Protein AF-A0A511KBB4-F1 (afdb_monomer)

Solvent-accessible surface area (backbone atoms only — not comparable to full-atom values): 10072 Å² total; per-residue (Å²): 134,60,71,66,61,54,53,54,50,54,50,52,39,49,50,25,48,53,52,16,50,53,27,46,75,61,68,35,24,69,57,14,32,51,26,22,51,50,37,31,68,76,44,77,83,42,61,87,56,36,54,59,28,49,54,54,23,52,53,26,33,62,70,27,52,46,44,56,52,70,49,65,86,89,59,52,75,66,54,52,53,50,38,49,55,53,51,53,67,66,24,31,55,96,76,75,24,51,60,68,59,39,52,53,45,49,53,30,52,58,49,59,65,38,61,71,39,35,51,34,44,74,72,64,44,75,73,39,77,58,84,73,78,77,82,70,55,56,101,80,73,67,53,72,66,56,58,54,56,54,49,49,56,54,50,51,56,58,70,73,67,77,85,82,83,88,88,87,89,87,82,92,84,133

Mean predicted aligned error: 14.35 Å

Nearest PDB structures (foldseek):
  2cug-assembly1_A  TM=7.331E-01  e=6.357E-02  Mus musculus
  8j9j-assembly1_E6  TM=5.046E-01  e=1.680E+00  Euglena gracilis
  4jhr-assembly1_B  TM=4.637E-01  e=2.514E+00  Mus musculus

InterPro domains:
  IPR001623 DnaJ domain [PF00226] (64-122)
  IPR001623 DnaJ domain [PR00625] (66-84)
  IPR001623 DnaJ domain [PR00625] (97-117)
  IPR001623 DnaJ domain [PS50076] (64-125)
  IPR001623 DnaJ domain [SM00271] (63-117)
  IPR001623 DnaJ domain [cd06257] (64-114)
  IPR011990 Tetratricopeptide-like helical domain superfamily [G3DSA:1.25.40.10] (12-62)
  IPR011990 Tetratricopeptide-like helical domain superfamily [SSF48452] (14-65)
  IPR018253 DnaJ domain, conserved site [PS00636] (102-121)
  IPR019734 Tetratricopeptide repeat [PS50005] (13-46)
  IPR036869 Chaperone J-domain superfamily [G3DSA:1.10.287.110] (63-140)
  IPR036869 Chaperone J-domain superfamily [SSF46565] (62-151)

Sequence (174 aa):
MSLRILVDRIRRIRTFKDEGKAAFNVGKYNVAIEKYTDATKVDPGNKAVRTPSYLNRELALYKDHYGILGIERNPTVTEFRAAYKKLSLETHPDRGGDEERFKEIKASYEFLTDERRRERYDQGDSDAEGPDYEDLFGADGIPFFFFFFFLNDLLNSYTRGGGRGRGGARGHKS

pLDDT: mean 71.58, std 16.23, range [35.38, 90.44]

Radius of gyration: 24.84 Å; Cα contacts (8 Å, |Δi|>4): 138; chains: 1; bounding box: 53×42×96 Å

Structure (mmCIF, N/CA/C/O backbone):
data_AF-A0A511KBB4-F1
#
_entry.id   AF-A0A511KBB4-F1
#
loop_
_atom_site.group_PDB
_atom_site.id
_atom_site.type_symbol
_atom_site.label_atom_id
_atom_site.label_alt_id
_atom_site.label_comp_id
_atom_site.label_asym_id
_atom_site.label_entity_id
_atom_site.label_seq_id
_atom_site.pdbx_PDB_ins_code
_atom_site.Cartn_x
_atom_site.Cartn_y
_atom_site.Cartn_z
_atom_site.occupancy
_atom_site.B_iso_or_equiv
_atom_site.auth_seq_id
_atom_site.auth_comp_id
_atom_site.auth_asym_id
_atom_site.auth_atom_id
_atom_site.pdbx_PDB_model_num
ATOM 1 N N . MET A 1 1 ? 25.319 -19.871 -21.027 1.00 60.84 1 MET A N 1
ATOM 2 C CA . MET A 1 1 ? 24.278 -18.816 -21.070 1.00 60.84 1 MET A CA 1
ATOM 3 C C . MET A 1 1 ? 24.686 -17.799 -22.128 1.00 60.84 1 MET A C 1
ATOM 5 O O . MET A 1 1 ? 25.820 -17.346 -22.084 1.00 60.84 1 MET A O 1
ATOM 9 N N . SER A 1 2 ? 23.839 -17.517 -23.122 1.00 81.88 2 SER A N 1
ATOM 10 C CA . SER A 1 2 ? 24.192 -16.610 -24.231 1.00 81.88 2 SER A CA 1
ATOM 11 C C . SER A 1 2 ? 24.209 -15.147 -23.771 1.00 81.88 2 SER A C 1
ATOM 13 O O . SER A 1 2 ? 23.316 -14.735 -23.031 1.00 81.88 2 SER A O 1
ATOM 15 N N . LEU A 1 3 ? 25.184 -14.355 -24.235 1.00 81.88 3 LEU A N 1
ATOM 16 C CA . LEU A 1 3 ? 25.323 -12.923 -23.924 1.00 81.88 3 LEU A CA 1
ATOM 17 C C . LEU A 1 3 ? 24.032 -12.135 -24.218 1.00 81.88 3 LEU A C 1
ATOM 19 O O . LEU A 1 3 ? 23.670 -11.241 -23.459 1.00 81.88 3 LEU A O 1
ATOM 23 N N . ARG A 1 4 ? 23.289 -12.522 -25.265 1.00 87.69 4 ARG A N 1
ATOM 24 C CA . ARG A 1 4 ? 21.985 -11.926 -25.611 1.00 87.69 4 ARG A CA 1
ATOM 25 C C . ARG A 1 4 ? 20.953 -12.073 -24.488 1.00 87.69 4 ARG A C 1
ATOM 27 O O . ARG A 1 4 ? 20.315 -11.097 -24.116 1.00 87.69 4 ARG A O 1
ATOM 34 N N . ILE A 1 5 ? 20.866 -13.258 -23.881 1.00 85.12 5 ILE A N 1
ATOM 35 C CA . ILE A 1 5 ? 19.917 -13.548 -22.792 1.00 85.12 5 ILE A CA 1
ATOM 36 C C . ILE A 1 5 ? 20.232 -12.693 -21.557 1.00 85.12 5 ILE A C 1
ATOM 38 O O . ILE A 1 5 ? 19.322 -12.207 -20.887 1.00 85.12 5 ILE A O 1
ATOM 42 N N . LEU A 1 6 ? 21.519 -12.486 -21.259 1.00 82.06 6 LEU A N 1
ATOM 43 C CA . LEU A 1 6 ? 21.950 -11.651 -20.137 1.00 82.06 6 LEU A CA 1
ATOM 44 C C . LEU A 1 6 ? 21.603 -10.172 -20.369 1.00 82.06 6 LEU A C 1
ATOM 46 O O . LEU A 1 6 ? 21.073 -9.514 -19.475 1.00 82.06 6 LEU A O 1
ATOM 50 N N . VAL A 1 7 ? 21.861 -9.659 -21.575 1.00 87.38 7 VAL A N 1
ATOM 51 C CA . VAL A 1 7 ? 21.544 -8.272 -21.949 1.00 87.38 7 VAL A CA 1
ATOM 52 C C . VAL A 1 7 ? 20.036 -8.018 -21.884 1.00 87.38 7 VAL A C 1
ATOM 54 O O . VAL A 1 7 ? 19.613 -7.013 -21.312 1.00 87.38 7 VAL A O 1
ATOM 57 N N . ASP A 1 8 ? 19.220 -8.944 -22.387 1.00 88.81 8 ASP A N 1
ATOM 58 C CA . ASP A 1 8 ? 17.759 -8.822 -22.340 1.00 88.81 8 ASP A CA 1
ATOM 59 C C . ASP A 1 8 ? 17.219 -8.867 -20.907 1.00 88.81 8 ASP A C 1
ATOM 61 O O . ASP A 1 8 ? 16.282 -8.141 -20.571 1.00 88.81 8 ASP A O 1
ATOM 65 N N . ARG A 1 9 ? 17.832 -9.678 -20.034 1.00 86.38 9 ARG A N 1
ATOM 66 C CA . ARG A 1 9 ? 17.500 -9.730 -18.605 1.00 86.38 9 ARG A CA 1
ATOM 67 C C . ARG A 1 9 ? 17.786 -8.393 -17.916 1.00 86.38 9 ARG A C 1
ATOM 69 O O . ARG A 1 9 ? 16.925 -7.871 -17.213 1.00 86.38 9 ARG A O 1
ATOM 76 N N . ILE A 1 10 ? 18.968 -7.819 -18.146 1.00 86.75 10 ILE A N 1
ATOM 77 C CA . ILE A 1 10 ? 19.370 -6.531 -17.559 1.00 86.75 10 ILE A CA 1
ATOM 78 C C . ILE A 1 10 ? 18.453 -5.402 -18.036 1.00 86.75 10 ILE A C 1
ATOM 80 O O . ILE A 1 10 ? 18.048 -4.566 -17.227 1.00 86.75 10 ILE A O 1
ATOM 84 N N . ARG A 1 11 ? 18.097 -5.384 -19.327 1.00 89.62 11 ARG A N 1
ATOM 85 C CA . ARG A 1 11 ? 17.154 -4.400 -19.877 1.00 89.62 11 ARG A CA 1
ATOM 86 C C . ARG A 1 11 ? 15.796 -4.488 -19.191 1.00 89.62 11 ARG A C 1
ATOM 88 O O . ARG A 1 11 ? 15.339 -3.476 -18.680 1.00 89.62 11 ARG A O 1
ATOM 95 N N . ARG A 1 12 ? 15.212 -5.688 -19.087 1.00 88.88 12 ARG A N 1
ATOM 96 C CA . ARG A 1 12 ? 13.920 -5.891 -18.406 1.00 88.88 12 ARG A CA 1
ATOM 97 C C . ARG A 1 12 ? 13.931 -5.402 -16.962 1.00 88.88 12 ARG A C 1
ATOM 99 O O . ARG A 1 12 ? 13.009 -4.714 -16.549 1.00 88.88 12 ARG A O 1
ATOM 106 N N . ILE A 1 13 ? 14.986 -5.716 -16.208 1.00 86.12 13 ILE A N 1
ATOM 107 C CA . ILE A 1 13 ? 15.121 -5.257 -14.818 1.00 86.12 13 ILE A CA 1
ATOM 108 C C . ILE A 1 13 ? 15.123 -3.728 -14.740 1.00 86.12 13 ILE A C 1
ATOM 110 O O . ILE A 1 13 ? 14.467 -3.166 -13.867 1.00 86.12 13 ILE A O 1
ATOM 114 N N . ARG A 1 14 ? 15.855 -3.049 -15.633 1.00 86.31 14 ARG A N 1
ATOM 115 C CA . ARG A 1 14 ? 15.874 -1.579 -15.674 1.00 86.31 14 ARG A CA 1
ATOM 116 C C . ARG A 1 14 ? 14.492 -1.024 -15.989 1.00 86.31 14 ARG A C 1
ATOM 118 O O . ARG A 1 14 ? 13.997 -0.218 -15.215 1.00 86.31 14 ARG A O 1
ATOM 125 N N . THR A 1 15 ? 13.842 -1.544 -17.027 1.00 89.69 15 THR A N 1
ATOM 126 C CA . THR A 1 15 ? 12.493 -1.129 -17.421 1.00 89.69 15 THR A CA 1
ATOM 127 C C . THR A 1 15 ? 11.500 -1.249 -16.266 1.00 89.69 15 THR A C 1
ATOM 129 O O . THR A 1 15 ? 10.845 -0.268 -15.936 1.00 89.69 15 THR A O 1
ATOM 132 N N . PHE A 1 16 ? 11.450 -2.389 -15.568 1.00 90.06 16 PHE A N 1
ATOM 133 C CA . PHE A 1 16 ? 10.546 -2.551 -14.423 1.00 90.06 16 PHE A CA 1
ATOM 134 C C . PHE A 1 16 ? 10.847 -1.586 -13.271 1.00 90.06 16 PHE A C 1
ATOM 136 O O . PHE A 1 16 ? 9.927 -1.089 -12.627 1.00 90.06 16 PHE A O 1
ATOM 143 N N . LYS A 1 17 ? 12.123 -1.285 -13.006 1.00 85.25 17 LYS A N 1
ATOM 144 C CA . LYS A 1 17 ? 12.492 -0.310 -11.970 1.00 85.25 17 LYS A CA 1
ATOM 145 C C . LYS A 1 17 ? 12.113 1.117 -12.357 1.00 85.25 17 LYS A C 1
ATOM 147 O O . LYS A 1 17 ? 11.655 1.862 -11.495 1.00 85.25 17 LYS A O 1
ATOM 152 N N . ASP A 1 18 ? 12.313 1.488 -13.616 1.00 86.44 18 ASP A N 1
ATOM 153 C CA . ASP A 1 18 ? 11.995 2.824 -14.119 1.00 86.44 18 ASP A CA 1
ATOM 154 C C . ASP A 1 18 ? 10.474 3.038 -14.152 1.00 86.44 18 ASP A C 1
ATOM 156 O O . ASP A 1 18 ? 9.988 4.061 -13.672 1.00 86.44 18 ASP A O 1
ATOM 160 N N . GLU A 1 19 ? 9.713 2.033 -14.598 1.00 89.44 19 GLU A N 1
ATOM 161 C CA . GLU A 1 19 ? 8.245 2.015 -14.540 1.00 89.44 19 GLU A CA 1
ATOM 162 C C . GLU A 1 19 ? 7.727 2.074 -13.099 1.00 89.44 19 GLU A C 1
ATOM 164 O O . GLU A 1 19 ? 6.839 2.869 -12.796 1.00 89.44 19 GLU A O 1
ATOM 169 N N . GLY A 1 20 ? 8.302 1.279 -12.190 1.00 85.12 20 GLY A N 1
ATOM 170 C CA . GLY A 1 20 ? 7.927 1.294 -10.776 1.00 85.12 20 GLY A CA 1
ATOM 171 C C . GLY A 1 20 ? 8.198 2.646 -10.112 1.00 85.12 20 GLY A C 1
ATOM 172 O O . GLY A 1 20 ? 7.379 3.131 -9.333 1.00 85.12 20 GLY A O 1
ATOM 173 N N . LYS A 1 21 ? 9.312 3.301 -10.461 1.00 83.56 21 LYS A N 1
ATOM 174 C CA . LYS A 1 21 ? 9.638 4.649 -9.976 1.00 83.56 21 LYS A CA 1
ATOM 175 C C . LYS A 1 21 ? 8.685 5.703 -10.538 1.00 83.56 21 LYS A C 1
ATOM 177 O O . LYS A 1 21 ? 8.248 6.576 -9.794 1.00 83.56 21 LYS A O 1
ATOM 182 N N . ALA A 1 22 ? 8.353 5.621 -11.825 1.00 84.44 22 ALA A N 1
ATOM 183 C CA . ALA A 1 22 ? 7.385 6.516 -12.447 1.00 84.44 22 ALA A CA 1
ATOM 184 C C . ALA A 1 22 ? 6.000 6.375 -11.797 1.00 84.44 22 ALA A C 1
ATOM 186 O O . ALA A 1 22 ? 5.406 7.3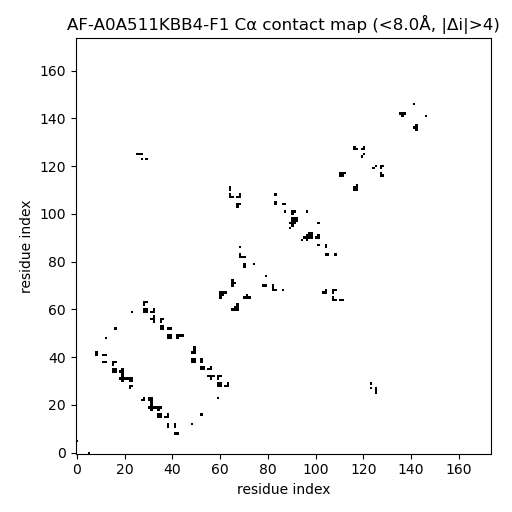78 -11.417 1.00 84.44 22 ALA A O 1
ATOM 187 N N . ALA A 1 23 ? 5.529 5.143 -11.586 1.00 80.19 23 ALA A N 1
ATOM 188 C CA . ALA A 1 23 ? 4.260 4.873 -10.916 1.00 80.19 23 ALA A CA 1
ATOM 189 C C . ALA A 1 23 ? 4.235 5.403 -9.473 1.00 80.19 23 ALA A C 1
ATOM 191 O O . ALA A 1 23 ? 3.272 6.056 -9.081 1.00 80.19 23 ALA A O 1
ATOM 192 N N . PHE A 1 24 ? 5.316 5.202 -8.713 1.00 78.69 24 PHE A N 1
ATOM 193 C CA . PHE A 1 24 ? 5.440 5.708 -7.343 1.00 78.69 24 PHE A CA 1
ATOM 194 C C . PHE A 1 24 ? 5.348 7.238 -7.270 1.00 78.69 24 PHE A C 1
ATOM 196 O O . PHE A 1 24 ? 4.684 7.774 -6.390 1.00 78.69 24 PHE A O 1
ATOM 203 N N . ASN A 1 25 ? 5.986 7.944 -8.207 1.00 76.69 25 ASN A N 1
ATOM 204 C CA . ASN A 1 25 ? 5.955 9.408 -8.248 1.00 76.69 25 ASN A CA 1
ATOM 205 C C . ASN A 1 25 ? 4.576 9.975 -8.618 1.00 76.69 25 ASN A C 1
ATOM 207 O O . ASN A 1 25 ? 4.291 11.119 -8.290 1.00 76.69 25 ASN A O 1
ATOM 211 N N . VAL A 1 26 ? 3.746 9.192 -9.310 1.00 80.00 26 VAL A N 1
ATOM 212 C CA . VAL A 1 26 ? 2.381 9.565 -9.722 1.00 80.00 26 VAL A CA 1
ATOM 213 C C . VAL A 1 26 ? 1.340 9.127 -8.674 1.00 80.00 26 VAL A C 1
ATOM 215 O O . VAL A 1 26 ? 0.146 9.261 -8.902 1.00 80.00 26 VAL A O 1
ATOM 218 N N . GLY A 1 27 ? 1.762 8.566 -7.533 1.00 74.06 27 GLY A N 1
ATOM 219 C CA . GLY A 1 27 ? 0.849 8.059 -6.497 1.00 74.06 27 GLY A CA 1
ATOM 220 C C . GLY A 1 27 ? 0.216 6.700 -6.825 1.00 74.06 27 GLY A C 1
ATOM 221 O O . GLY A 1 27 ? -0.589 6.177 -6.063 1.00 74.06 27 GLY A O 1
ATOM 222 N N . LYS A 1 28 ? 0.607 6.058 -7.934 1.00 81.31 28 LYS A N 1
ATOM 223 C CA . LYS A 1 28 ? 0.128 4.719 -8.323 1.00 81.31 28 LYS A CA 1
ATOM 224 C C . LYS A 1 28 ? 0.926 3.635 -7.607 1.00 81.31 28 LYS A C 1
ATOM 226 O O . LYS A 1 28 ? 1.695 2.885 -8.218 1.00 81.31 28 LYS A O 1
ATOM 231 N N . TYR A 1 29 ? 0.776 3.579 -6.286 1.00 81.81 29 TYR A N 1
ATOM 232 C CA . TYR A 1 29 ? 1.546 2.683 -5.424 1.00 81.81 29 TYR A CA 1
ATOM 233 C C . TYR A 1 29 ? 1.296 1.206 -5.746 1.00 81.81 29 TYR A C 1
ATOM 235 O O . TYR A 1 29 ? 2.238 0.416 -5.747 1.00 81.81 29 TYR A O 1
ATOM 243 N N . ASN A 1 30 ? 0.072 0.847 -6.138 1.00 81.19 30 ASN A N 1
ATOM 244 C CA . ASN A 1 30 ? -0.288 -0.491 -6.614 1.00 81.19 30 ASN A CA 1
ATOM 245 C C . ASN A 1 30 ? 0.575 -0.948 -7.802 1.00 81.19 30 ASN A C 1
ATOM 247 O O . ASN A 1 30 ? 1.200 -2.009 -7.760 1.00 81.19 30 ASN A O 1
ATOM 251 N N . VAL A 1 31 ? 0.663 -0.112 -8.837 1.00 86.31 31 VAL A N 1
ATOM 252 C CA . VAL A 1 31 ? 1.463 -0.388 -10.031 1.00 86.31 31 VAL A CA 1
ATOM 253 C C . VAL A 1 31 ? 2.944 -0.420 -9.658 1.00 86.31 31 VAL A C 1
ATOM 255 O O . VAL A 1 31 ? 3.675 -1.297 -10.111 1.00 86.31 31 VAL A O 1
ATOM 258 N N . ALA A 1 32 ? 3.402 0.475 -8.779 1.00 84.06 32 ALA A N 1
ATOM 259 C CA . ALA A 1 32 ? 4.782 0.460 -8.303 1.00 84.06 32 ALA A CA 1
ATOM 260 C C . ALA A 1 32 ? 5.144 -0.867 -7.606 1.00 84.06 32 ALA A C 1
ATOM 262 O O . ALA A 1 32 ? 6.186 -1.456 -7.906 1.00 84.06 32 ALA A O 1
ATOM 263 N N . ILE A 1 33 ? 4.272 -1.373 -6.726 1.00 84.81 33 ILE A N 1
ATOM 264 C CA . ILE A 1 33 ? 4.447 -2.644 -6.004 1.00 84.81 33 ILE A CA 1
ATOM 265 C C . ILE A 1 33 ? 4.580 -3.818 -6.974 1.00 84.81 33 ILE A C 1
ATOM 267 O O . ILE A 1 33 ? 5.492 -4.641 -6.827 1.00 84.81 33 ILE A O 1
ATOM 271 N N . GLU A 1 34 ? 3.700 -3.892 -7.972 1.00 88.88 34 GLU A N 1
ATOM 272 C CA . GLU A 1 34 ? 3.718 -4.948 -8.986 1.00 88.88 34 GLU A CA 1
ATOM 273 C C . GLU A 1 34 ? 5.027 -4.918 -9.782 1.00 88.88 34 GLU A C 1
ATOM 275 O O . GLU A 1 34 ? 5.727 -5.928 -9.874 1.00 88.88 34 GLU A O 1
ATOM 280 N N . LYS A 1 35 ? 5.435 -3.737 -10.259 1.00 90.44 35 LYS A N 1
ATOM 281 C CA . LYS A 1 35 ? 6.659 -3.565 -11.052 1.00 90.44 35 LYS A CA 1
ATOM 282 C C . LYS A 1 35 ? 7.924 -3.904 -10.270 1.00 90.44 35 LYS A C 1
ATOM 284 O O . LYS A 1 35 ? 8.815 -4.576 -10.795 1.00 90.44 35 LYS A O 1
ATOM 289 N N . TYR A 1 36 ? 8.008 -3.515 -8.997 1.00 86.19 36 TYR A N 1
ATOM 290 C CA . TYR A 1 36 ? 9.127 -3.927 -8.149 1.00 86.19 36 TYR A CA 1
ATOM 291 C C . TYR A 1 36 ? 9.117 -5.428 -7.864 1.00 86.19 36 TYR A C 1
ATOM 293 O O . TYR A 1 36 ? 10.183 -6.049 -7.842 1.00 86.19 36 TYR A O 1
ATOM 301 N N . THR A 1 37 ? 7.937 -6.028 -7.708 1.00 88.81 37 THR A N 1
ATOM 302 C CA . THR A 1 37 ? 7.788 -7.477 -7.545 1.00 88.81 37 THR A CA 1
ATOM 303 C C . THR A 1 37 ? 8.261 -8.217 -8.796 1.00 88.81 37 THR A C 1
ATOM 305 O O . THR A 1 37 ? 9.071 -9.141 -8.691 1.00 88.81 37 THR A O 1
ATOM 308 N N . ASP A 1 38 ? 7.864 -7.773 -9.984 1.00 90.31 38 ASP A N 1
ATOM 309 C CA . ASP A 1 38 ? 8.288 -8.363 -11.254 1.00 90.31 38 ASP A CA 1
ATOM 310 C C . ASP A 1 38 ? 9.789 -8.221 -11.497 1.00 90.31 38 ASP A C 1
ATOM 312 O O . ASP A 1 38 ? 10.434 -9.183 -11.924 1.00 90.31 38 ASP A O 1
ATOM 316 N N . ALA A 1 39 ? 10.392 -7.092 -11.111 1.00 87.00 39 ALA A N 1
ATOM 317 C CA . ALA A 1 39 ? 11.843 -6.930 -11.158 1.00 87.00 39 ALA A CA 1
ATOM 318 C C . ALA A 1 39 ? 12.584 -8.021 -10.356 1.00 87.00 39 ALA A C 1
ATOM 320 O O . ALA A 1 39 ? 13.647 -8.475 -10.783 1.00 87.00 39 ALA A O 1
ATOM 321 N N . THR A 1 40 ? 12.021 -8.487 -9.230 1.00 86.88 40 THR A N 1
ATOM 322 C CA . THR A 1 40 ? 12.616 -9.588 -8.446 1.00 86.88 40 THR A CA 1
ATOM 323 C C . THR A 1 40 ? 12.432 -10.964 -9.088 1.00 86.88 40 THR A C 1
ATOM 325 O O . THR A 1 40 ? 13.288 -11.831 -8.913 1.00 86.88 40 THR A O 1
ATOM 328 N N . LYS A 1 41 ? 11.367 -11.166 -9.878 1.00 88.12 41 LYS A N 1
ATOM 329 C CA . LYS A 1 41 ? 11.104 -12.429 -10.591 1.00 88.12 41 LYS A CA 1
ATOM 330 C C . LYS A 1 41 ? 12.058 -12.649 -11.769 1.00 88.12 41 LYS A C 1
ATOM 332 O O . LYS A 1 41 ? 12.352 -13.793 -12.105 1.00 88.12 41 LYS A O 1
ATOM 337 N N . VAL A 1 42 ? 12.555 -11.575 -12.392 1.00 85.75 42 VAL A N 1
ATOM 338 C CA . VAL A 1 42 ? 13.464 -11.656 -13.553 1.00 85.75 42 VAL A CA 1
ATOM 339 C C . VAL A 1 42 ? 14.824 -12.265 -13.187 1.00 85.75 42 VAL A C 1
ATOM 341 O O . VAL A 1 42 ? 15.415 -12.988 -13.995 1.00 85.75 42 VAL A O 1
ATOM 344 N N . ASP A 1 43 ? 15.326 -11.983 -11.981 1.00 82.94 43 ASP A N 1
ATOM 345 C CA . ASP A 1 43 ? 16.549 -12.596 -11.455 1.00 82.94 43 ASP A CA 1
ATOM 346 C C . ASP A 1 43 ? 16.502 -12.769 -9.922 1.00 82.94 43 ASP A C 1
ATOM 348 O O . ASP A 1 43 ? 17.037 -11.938 -9.179 1.00 82.94 43 ASP A O 1
ATOM 352 N N . PRO A 1 44 ? 15.893 -13.862 -9.425 1.00 81.62 44 PRO A N 1
ATOM 353 C CA . PRO A 1 44 ? 15.705 -14.080 -7.986 1.00 81.62 44 PRO A CA 1
ATOM 354 C C . PRO A 1 44 ? 17.017 -14.216 -7.192 1.00 81.62 44 PRO A C 1
ATOM 356 O O . PRO A 1 44 ? 17.048 -13.978 -5.979 1.00 81.62 44 PRO A O 1
ATOM 359 N N . GLY A 1 45 ? 18.106 -14.605 -7.867 1.00 78.19 45 GLY A N 1
ATOM 360 C CA . GLY A 1 45 ? 19.428 -14.795 -7.267 1.00 78.19 45 GLY A CA 1
ATOM 361 C C . GLY A 1 45 ? 20.244 -13.507 -7.141 1.00 78.19 45 GLY A C 1
ATOM 362 O O . GLY A 1 45 ? 21.222 -13.466 -6.390 1.00 78.19 45 GLY A O 1
ATOM 363 N N . ASN A 1 46 ? 19.852 -12.435 -7.834 1.00 82.25 46 ASN A N 1
ATOM 364 C CA . ASN A 1 46 ? 20.623 -11.201 -7.882 1.00 82.25 46 ASN A CA 1
ATOM 365 C C . ASN A 1 46 ? 20.304 -10.272 -6.698 1.00 82.25 46 ASN A C 1
ATOM 367 O O . ASN A 1 46 ? 19.377 -9.459 -6.741 1.00 82.25 46 ASN A O 1
ATOM 371 N N . LYS A 1 47 ? 21.133 -10.338 -5.648 1.00 75.06 47 LYS A N 1
ATOM 372 C CA . LYS A 1 47 ? 20.998 -9.498 -4.442 1.00 75.06 47 LYS A CA 1
ATOM 373 C C . LYS A 1 47 ? 21.021 -7.989 -4.736 1.00 75.06 47 LYS A C 1
ATOM 375 O O . LYS A 1 47 ? 20.317 -7.245 -4.061 1.00 75.06 47 LYS A O 1
ATOM 380 N N . ALA A 1 48 ? 21.767 -7.537 -5.747 1.00 71.19 48 ALA A N 1
ATOM 381 C CA . ALA A 1 48 ? 21.878 -6.114 -6.089 1.00 71.19 48 ALA A CA 1
ATOM 382 C C . ALA A 1 48 ? 20.583 -5.529 -6.681 1.00 71.19 48 ALA A C 1
ATOM 384 O O . ALA A 1 48 ? 20.364 -4.322 -6.633 1.00 71.19 48 ALA A O 1
ATOM 385 N N . VAL A 1 49 ? 19.718 -6.381 -7.232 1.00 69.75 49 VAL A N 1
ATOM 386 C CA . VAL A 1 49 ? 18.399 -5.995 -7.756 1.00 69.75 49 VAL A CA 1
ATOM 387 C C . VAL A 1 49 ? 17.324 -6.252 -6.713 1.00 69.75 49 VAL A C 1
ATOM 389 O O . VAL A 1 49 ? 16.472 -5.404 -6.467 1.00 69.75 49 VAL A O 1
ATOM 392 N N . ARG A 1 50 ? 17.406 -7.405 -6.054 1.00 76.31 50 ARG A N 1
ATOM 393 C CA . ARG A 1 50 ? 16.426 -7.861 -5.081 1.00 76.31 50 ARG A CA 1
ATOM 394 C C . ARG A 1 50 ? 16.304 -6.923 -3.878 1.00 76.31 50 ARG A C 1
ATOM 396 O O . ARG A 1 50 ? 15.190 -6.560 -3.519 1.00 76.31 50 ARG A O 1
ATOM 403 N N . THR A 1 51 ? 17.422 -6.505 -3.280 1.00 72.62 51 THR A N 1
ATOM 404 C CA . THR A 1 51 ? 17.389 -5.671 -2.067 1.00 72.62 51 THR A CA 1
ATOM 405 C C . THR A 1 51 ? 16.758 -4.297 -2.325 1.00 72.62 51 THR A C 1
ATOM 407 O O . THR A 1 51 ? 15.802 -3.966 -1.628 1.00 72.62 51 THR A O 1
ATOM 410 N N . PRO A 1 52 ? 17.180 -3.513 -3.341 1.00 73.81 52 PRO A N 1
ATOM 411 C CA . PRO A 1 52 ? 16.541 -2.225 -3.612 1.00 73.81 52 PRO A CA 1
ATOM 412 C C . PRO A 1 52 ? 15.084 -2.352 -4.068 1.00 73.81 52 PRO A C 1
ATOM 414 O O . PRO A 1 52 ? 14.263 -1.522 -3.695 1.00 73.81 52 PRO A O 1
ATOM 417 N N . SER A 1 53 ? 14.742 -3.383 -4.851 1.00 70.19 53 SER A N 1
ATOM 418 C CA . SER A 1 53 ? 13.355 -3.597 -5.284 1.00 70.19 53 SER A CA 1
ATOM 419 C C . SER A 1 53 ? 12.430 -3.937 -4.117 1.00 70.19 53 SER A C 1
ATOM 421 O O . SER A 1 53 ? 11.311 -3.438 -4.086 1.00 70.19 53 SER A O 1
ATOM 423 N N . TYR A 1 54 ? 12.880 -4.725 -3.134 1.00 71.56 54 TYR A N 1
ATOM 424 C CA . TYR A 1 54 ? 12.089 -4.949 -1.924 1.00 71.56 54 TYR A CA 1
ATOM 425 C C . TYR A 1 54 ? 11.914 -3.669 -1.119 1.00 71.56 54 TYR A C 1
ATOM 427 O O . TYR A 1 54 ? 10.786 -3.347 -0.786 1.00 71.56 54 TYR A O 1
ATOM 435 N N . LEU A 1 55 ? 12.980 -2.898 -0.886 1.00 71.50 55 LEU A N 1
ATOM 436 C CA . LEU A 1 55 ? 12.869 -1.629 -0.158 1.00 71.50 55 LEU A CA 1
ATOM 437 C C . LEU A 1 55 ? 11.883 -0.670 -0.835 1.00 71.50 55 LEU A C 1
ATOM 439 O O . LEU A 1 55 ? 11.002 -0.135 -0.176 1.00 71.50 55 LEU A O 1
ATOM 443 N N . ASN A 1 56 ? 11.971 -0.504 -2.154 1.00 75.81 56 ASN A N 1
ATOM 444 C CA . ASN A 1 56 ? 11.057 0.378 -2.878 1.00 75.81 56 ASN A CA 1
ATOM 445 C C . ASN A 1 56 ? 9.613 -0.140 -2.893 1.00 75.81 56 ASN A C 1
ATOM 447 O O . ASN A 1 56 ? 8.679 0.659 -2.891 1.00 75.81 56 ASN A O 1
ATOM 451 N N . ARG A 1 57 ? 9.420 -1.463 -2.890 1.00 77.38 57 ARG A N 1
ATOM 452 C CA . ARG A 1 57 ? 8.099 -2.069 -2.723 1.00 77.38 57 ARG A CA 1
ATOM 453 C C . ARG A 1 57 ? 7.543 -1.809 -1.327 1.00 77.38 57 ARG A C 1
ATOM 455 O O . ARG A 1 57 ? 6.394 -1.409 -1.228 1.00 77.38 57 ARG A O 1
ATOM 462 N N . GLU A 1 58 ? 8.336 -2.012 -0.276 1.00 72.44 58 GLU A N 1
ATOM 463 C CA . GLU A 1 58 ? 7.914 -1.734 1.103 1.00 72.44 58 GLU A CA 1
ATOM 464 C C . GLU A 1 58 ? 7.572 -0.252 1.284 1.00 72.44 58 GLU A C 1
ATOM 466 O O . GLU A 1 58 ? 6.571 0.072 1.906 1.00 72.44 58 GLU A O 1
ATOM 471 N N . LEU A 1 59 ? 8.339 0.654 0.671 1.00 71.94 59 LEU A N 1
ATOM 472 C CA . LEU A 1 59 ? 8.017 2.083 0.664 1.00 71.94 59 LEU A CA 1
ATOM 473 C C . LEU A 1 59 ? 6.700 2.379 -0.065 1.00 71.94 59 LEU A C 1
ATOM 475 O O . LEU A 1 59 ? 5.947 3.243 0.369 1.00 71.94 59 LEU A O 1
ATOM 479 N N . ALA A 1 60 ? 6.417 1.684 -1.169 1.00 70.81 60 ALA A N 1
ATOM 480 C CA . ALA A 1 60 ? 5.147 1.817 -1.877 1.00 70.81 60 ALA A CA 1
ATOM 481 C C . ALA A 1 60 ? 3.978 1.240 -1.065 1.00 70.81 60 ALA A C 1
ATOM 483 O O . ALA A 1 60 ? 2.921 1.852 -1.029 1.00 70.81 60 ALA A O 1
ATOM 484 N N . LEU A 1 61 ? 4.180 0.122 -0.361 1.00 69.31 61 LEU A N 1
ATOM 485 C CA . LEU A 1 61 ? 3.199 -0.443 0.569 1.00 69.31 61 LEU A CA 1
ATOM 486 C C . LEU A 1 61 ? 2.940 0.495 1.748 1.00 69.31 61 LEU A C 1
ATOM 488 O O . LEU A 1 61 ? 1.793 0.704 2.112 1.00 69.31 61 LEU A O 1
ATOM 492 N N . TYR A 1 62 ? 3.985 1.105 2.305 1.00 67.94 62 TYR A N 1
ATOM 493 C CA . TYR A 1 62 ? 3.857 2.066 3.399 1.00 67.94 62 TYR A CA 1
ATOM 494 C C . TYR A 1 62 ? 3.061 3.316 2.994 1.00 67.94 62 TYR A C 1
ATOM 496 O O . TYR A 1 62 ? 2.468 3.965 3.844 1.00 67.94 62 TYR A O 1
ATOM 504 N N . LYS A 1 63 ? 3.025 3.646 1.698 1.00 71.75 63 LYS A N 1
ATOM 505 C CA . LYS A 1 63 ? 2.207 4.740 1.158 1.00 71.75 63 LYS A CA 1
ATOM 506 C C . LYS A 1 63 ? 0.827 4.304 0.654 1.00 71.75 63 LYS A C 1
ATOM 508 O O . LYS A 1 63 ? -0.017 5.157 0.416 1.00 71.75 63 LYS A O 1
ATOM 513 N N . ASP A 1 64 ? 0.594 3.006 0.475 1.00 82.50 64 ASP A N 1
ATOM 514 C CA . ASP A 1 64 ? -0.694 2.453 0.047 1.00 82.50 64 ASP A CA 1
ATOM 515 C C . ASP A 1 64 ? -1.637 2.352 1.257 1.00 82.50 64 ASP A C 1
ATOM 517 O O . ASP A 1 64 ? -1.259 1.791 2.285 1.00 82.50 64 ASP A O 1
ATOM 521 N N . HIS A 1 65 ? -2.884 2.822 1.145 1.00 82.75 65 HIS A N 1
ATOM 522 C CA . HIS A 1 65 ? -3.867 2.758 2.239 1.00 82.75 65 HIS A CA 1
ATOM 523 C C . HIS A 1 65 ? -4.054 1.342 2.808 1.00 82.75 65 HIS A C 1
ATOM 525 O O . HIS A 1 65 ? -4.206 1.165 4.019 1.00 82.75 65 HIS A O 1
ATOM 531 N N . TYR A 1 66 ? -3.999 0.317 1.951 1.00 85.12 66 TYR A N 1
ATOM 532 C CA . TYR A 1 66 ? -4.071 -1.080 2.386 1.00 85.12 66 TYR A CA 1
ATOM 533 C C . TYR A 1 66 ? -2.817 -1.516 3.152 1.00 85.12 66 TYR A C 1
ATOM 535 O O . TYR A 1 66 ? -2.915 -2.231 4.150 1.00 85.12 66 TYR A O 1
ATOM 543 N N . GLY A 1 67 ? -1.639 -1.055 2.725 1.00 82.69 67 GLY A N 1
ATOM 544 C CA . GLY A 1 67 ? -0.376 -1.362 3.389 1.00 82.69 67 GLY A CA 1
ATOM 545 C C . GLY A 1 67 ? -0.212 -0.632 4.723 1.00 82.69 67 GLY A C 1
ATOM 546 O O . GLY A 1 67 ? 0.287 -1.240 5.669 1.00 82.69 67 GLY A O 1
ATOM 547 N N . ILE A 1 68 ? -0.731 0.596 4.855 1.00 84.50 68 ILE A N 1
ATOM 548 C CA . ILE A 1 68 ? -0.800 1.333 6.132 1.00 84.50 68 ILE A CA 1
ATOM 549 C C . ILE A 1 68 ? -1.619 0.553 7.169 1.00 84.50 68 ILE A C 1
ATOM 551 O O . ILE A 1 68 ? -1.221 0.448 8.330 1.00 84.50 68 ILE A O 1
ATOM 555 N N . LEU A 1 69 ? -2.743 -0.037 6.750 1.00 85.38 69 LEU A N 1
ATOM 556 C CA . LEU A 1 69 ? -3.570 -0.883 7.615 1.00 85.38 69 LEU A CA 1
ATOM 557 C C . LEU A 1 69 ? -3.033 -2.318 7.765 1.00 85.38 69 LEU A C 1
ATOM 559 O O . LEU A 1 69 ? -3.523 -3.065 8.613 1.00 85.38 69 LEU A O 1
ATOM 563 N N . GLY A 1 70 ? -2.033 -2.713 6.973 1.00 84.81 70 GLY A N 1
ATOM 564 C CA . GLY A 1 70 ? -1.457 -4.057 6.989 1.00 84.81 70 GLY A CA 1
ATOM 565 C C . GLY A 1 70 ? -2.437 -5.152 6.559 1.00 84.81 70 GLY A C 1
ATOM 566 O O . GLY A 1 70 ? -2.363 -6.268 7.073 1.00 84.81 70 GLY A O 1
ATOM 567 N N . ILE A 1 71 ? -3.367 -4.833 5.659 1.00 87.31 71 ILE A N 1
ATOM 568 C CA . ILE A 1 71 ? -4.402 -5.753 5.169 1.00 87.31 71 ILE A CA 1
ATOM 569 C C . ILE A 1 71 ? -4.241 -6.024 3.674 1.00 87.31 71 ILE A C 1
ATOM 571 O O . ILE A 1 71 ? -3.685 -5.215 2.930 1.00 87.31 71 ILE A O 1
ATOM 575 N N . GLU A 1 72 ? -4.749 -7.170 3.225 1.00 84.88 72 GLU A N 1
ATOM 576 C CA . GLU A 1 72 ? -4.822 -7.479 1.798 1.00 84.88 72 GLU A CA 1
ATOM 577 C C . GLU A 1 72 ? -5.903 -6.643 1.097 1.00 84.88 72 GLU A C 1
ATOM 579 O O . GLU A 1 72 ? -6.803 -6.081 1.729 1.00 84.88 72 GLU A O 1
ATOM 584 N N . ARG A 1 73 ? -5.813 -6.561 -0.236 1.00 79.62 73 ARG A N 1
ATOM 585 C CA . ARG A 1 73 ? -6.845 -5.929 -1.069 1.00 79.62 73 ARG A CA 1
ATOM 586 C C . ARG A 1 73 ? -8.127 -6.756 -1.025 1.00 79.62 73 ARG A C 1
ATOM 588 O O . ARG A 1 73 ? -8.067 -7.980 -0.989 1.00 79.62 73 ARG A O 1
ATOM 595 N N . ASN A 1 74 ? -9.275 -6.085 -1.082 1.00 80.81 74 ASN A N 1
ATOM 596 C CA . ASN A 1 74 ? -10.596 -6.680 -0.839 1.00 80.81 74 ASN A CA 1
ATOM 597 C C . ASN A 1 74 ? -10.727 -7.373 0.534 1.00 80.81 74 ASN A C 1
ATOM 599 O O . ASN A 1 74 ? -11.170 -8.523 0.598 1.00 80.81 74 ASN A O 1
ATOM 603 N N . PRO A 1 75 ? -10.372 -6.693 1.641 1.00 82.62 75 PRO A N 1
ATOM 604 C CA . PRO A 1 75 ? -10.536 -7.262 2.969 1.00 82.62 75 PRO A CA 1
ATOM 605 C C . PRO A 1 75 ? -12.024 -7.450 3.273 1.00 82.62 75 PRO A C 1
ATOM 607 O O . PRO A 1 75 ? -12.879 -6.656 2.862 1.00 82.62 75 PRO A O 1
ATOM 610 N N . THR A 1 76 ? -12.350 -8.464 4.066 1.00 84.19 76 THR A N 1
ATOM 611 C CA . THR A 1 76 ? -13.691 -8.550 4.645 1.00 84.19 76 THR A CA 1
ATOM 612 C C . THR A 1 76 ? -13.932 -7.366 5.588 1.00 84.19 76 THR A C 1
ATOM 614 O O . THR A 1 76 ? -13.010 -6.847 6.220 1.00 84.19 76 THR A O 1
ATOM 617 N N . VAL A 1 77 ? -15.193 -6.953 5.758 1.00 82.12 77 VAL A N 1
ATOM 618 C CA . VAL A 1 77 ? -15.560 -5.866 6.694 1.00 82.12 77 VAL A CA 1
ATOM 619 C C . VAL A 1 77 ? -15.047 -6.149 8.114 1.00 82.12 77 VAL A C 1
ATOM 621 O O . VAL A 1 77 ? -14.675 -5.235 8.850 1.00 82.12 77 VAL A O 1
ATOM 624 N N . THR A 1 78 ? -15.009 -7.424 8.502 1.00 82.06 78 THR A N 1
ATOM 625 C CA . THR A 1 78 ? -14.477 -7.883 9.786 1.00 82.06 78 THR A CA 1
ATOM 626 C C . THR A 1 78 ? -12.970 -7.687 9.908 1.00 82.06 78 THR A C 1
ATOM 628 O O . THR A 1 78 ? -12.526 -7.171 10.930 1.00 82.06 78 THR A O 1
ATOM 631 N N . GLU A 1 79 ? -12.192 -8.042 8.883 1.00 84.38 79 GLU A N 1
ATOM 632 C CA . GLU A 1 79 ? -10.735 -7.841 8.866 1.00 84.38 79 GLU A CA 1
ATOM 633 C C . GLU A 1 79 ? -10.388 -6.355 8.852 1.00 84.38 79 GLU A C 1
ATOM 635 O O . GLU A 1 79 ? -9.547 -5.912 9.631 1.00 84.38 79 GLU A O 1
ATOM 640 N N . PHE A 1 80 ? -11.111 -5.575 8.045 1.00 82.19 80 PHE A N 1
ATOM 641 C CA . PHE A 1 80 ? -10.938 -4.131 7.939 1.00 82.19 80 PHE A CA 1
ATOM 642 C C . PHE A 1 80 ? -11.121 -3.429 9.295 1.00 82.19 80 PHE A C 1
ATOM 644 O O . PHE A 1 80 ? -10.265 -2.664 9.742 1.00 82.19 80 PHE A O 1
ATOM 651 N N . ARG A 1 81 ? -12.202 -3.757 10.016 1.00 83.12 81 ARG A N 1
ATOM 652 C CA . ARG A 1 81 ? -12.472 -3.210 11.358 1.00 83.12 81 ARG A CA 1
ATOM 653 C C . ARG A 1 81 ? -11.492 -3.716 12.416 1.00 83.12 81 ARG A C 1
ATOM 655 O O . ARG A 1 81 ? -11.120 -2.961 13.314 1.00 83.12 81 ARG A O 1
ATOM 662 N N . ALA A 1 82 ? -11.092 -4.985 12.341 1.00 85.25 82 ALA A N 1
ATOM 663 C CA . ALA A 1 82 ? -10.168 -5.582 13.302 1.00 85.25 82 ALA A CA 1
ATOM 664 C C . ALA A 1 82 ? -8.757 -4.986 13.187 1.00 85.25 82 ALA A C 1
ATOM 666 O O . ALA A 1 82 ? -8.153 -4.659 14.211 1.00 85.25 82 ALA A O 1
ATOM 667 N N . ALA A 1 83 ? -8.261 -4.801 11.960 1.00 87.00 83 ALA A N 1
ATOM 668 C CA . ALA A 1 83 ? -6.959 -4.200 11.691 1.00 87.00 83 ALA A CA 1
ATOM 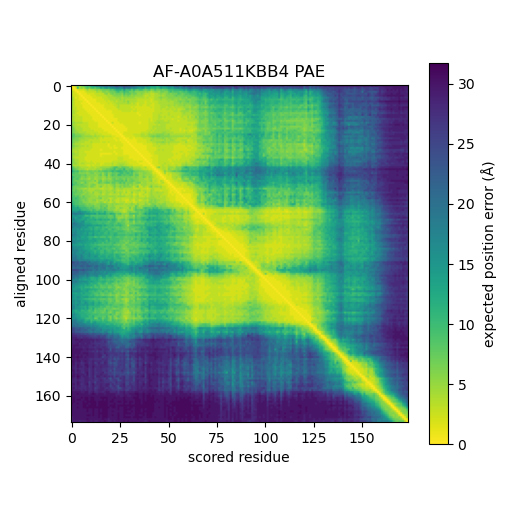669 C C . ALA A 1 83 ? -6.891 -2.760 12.211 1.00 87.00 83 ALA A C 1
ATOM 671 O O . ALA A 1 83 ? -5.980 -2.423 12.969 1.00 87.00 83 ALA A O 1
ATOM 672 N N . TYR A 1 84 ? -7.911 -1.953 11.906 1.00 85.44 84 TYR A N 1
ATOM 673 C CA . TYR A 1 84 ? -8.017 -0.587 12.406 1.00 85.44 84 TYR A CA 1
ATOM 674 C C . TYR A 1 84 ? -8.024 -0.529 13.940 1.00 85.44 84 TYR A C 1
ATOM 676 O O . TYR A 1 84 ? -7.199 0.160 14.536 1.00 85.44 84 TYR A O 1
ATOM 684 N N . LYS A 1 85 ? -8.880 -1.327 14.602 1.00 84.38 85 LYS A N 1
ATOM 685 C CA . LYS A 1 85 ? -8.949 -1.373 16.074 1.00 84.38 85 LYS A CA 1
ATOM 686 C C . LYS A 1 85 ? -7.596 -1.718 16.699 1.00 84.38 85 LYS A C 1
ATOM 688 O O . LYS A 1 85 ? -7.200 -1.093 17.681 1.00 84.38 85 LYS A O 1
ATOM 693 N N . LYS A 1 86 ? -6.895 -2.710 16.147 1.00 86.56 86 LYS A N 1
ATOM 694 C CA . LYS A 1 86 ? -5.577 -3.129 16.635 1.00 86.56 86 LYS A CA 1
ATOM 695 C C . LYS A 1 86 ? -4.554 -1.995 16.509 1.00 86.56 86 LYS A C 1
ATOM 697 O O . LYS A 1 86 ? -3.945 -1.616 17.505 1.00 86.56 86 LYS A O 1
ATOM 702 N N . LEU A 1 87 ? -4.431 -1.413 15.317 1.00 85.81 87 LEU A N 1
ATOM 703 C CA . LEU A 1 87 ? -3.464 -0.355 15.018 1.00 85.81 87 LEU A CA 1
ATOM 704 C C . LEU A 1 87 ? -3.724 0.934 15.809 1.00 85.81 87 LEU A C 1
ATOM 706 O O . LEU A 1 87 ? -2.783 1.550 16.308 1.00 85.81 87 LEU A O 1
ATOM 710 N N . SER A 1 88 ? -4.990 1.320 15.988 1.00 81.00 88 SER A N 1
ATOM 711 C CA . SER A 1 88 ? -5.364 2.479 16.804 1.00 81.00 88 SER A CA 1
ATOM 712 C C . SER A 1 88 ? -5.000 2.307 18.277 1.00 81.00 88 SER A C 1
ATOM 714 O O . SER A 1 88 ? -4.608 3.275 18.920 1.00 81.00 88 SER A O 1
ATOM 716 N N . LEU A 1 89 ? -5.107 1.092 18.826 1.00 80.56 89 LEU A N 1
ATOM 717 C CA . LEU A 1 89 ? -4.736 0.817 20.218 1.00 80.56 89 LEU A CA 1
ATOM 718 C C . LEU A 1 89 ? -3.219 0.786 20.430 1.00 80.56 89 LEU A C 1
ATOM 720 O O . LEU A 1 89 ? -2.773 1.165 21.514 1.00 80.56 89 LEU A O 1
ATOM 724 N N . GLU A 1 90 ? -2.465 0.324 19.431 1.00 81.50 90 GLU A N 1
ATOM 725 C CA . GLU A 1 90 ? -0.997 0.267 19.437 1.00 81.50 90 GLU A CA 1
ATOM 726 C C . GLU A 1 90 ? -0.365 1.654 19.252 1.00 81.50 90 GLU A C 1
ATOM 728 O O . GLU A 1 90 ? 0.663 1.946 19.855 1.00 81.50 90 GLU A O 1
ATOM 733 N N . THR A 1 91 ? -1.001 2.519 18.458 1.00 81.44 91 THR A N 1
ATOM 734 C CA . THR A 1 91 ? -0.441 3.817 18.036 1.00 81.44 91 THR A CA 1
ATOM 735 C C . THR A 1 91 ? -0.986 5.001 18.851 1.00 81.44 91 THR A C 1
ATOM 737 O O . THR A 1 91 ? -0.641 6.148 18.597 1.00 81.44 91 THR A O 1
ATOM 740 N N . HIS A 1 92 ? -1.839 4.758 19.850 1.00 74.38 92 HIS A N 1
ATOM 741 C CA . HIS A 1 92 ? -2.465 5.831 20.628 1.00 74.38 92 HIS A CA 1
ATOM 742 C C . HIS A 1 92 ? -1.426 6.672 21.407 1.00 74.38 92 HIS A C 1
ATOM 744 O O . HIS A 1 92 ? -0.605 6.086 22.124 1.00 74.38 92 HIS A O 1
ATOM 750 N N . PRO A 1 93 ? -1.487 8.020 21.364 1.00 74.00 93 PRO A N 1
ATOM 751 C CA . PRO A 1 93 ? -0.510 8.895 22.026 1.00 74.00 93 PRO A CA 1
ATOM 752 C C . PRO A 1 93 ? -0.445 8.680 23.547 1.00 74.00 93 PRO A C 1
ATOM 754 O O . PRO A 1 93 ? 0.645 8.628 24.112 1.00 74.00 93 PRO A O 1
ATOM 757 N N . ASP A 1 94 ? -1.579 8.405 24.207 1.00 73.12 94 ASP A N 1
ATOM 758 C CA . ASP A 1 94 ? -1.614 8.081 25.650 1.00 73.12 94 ASP A CA 1
ATOM 759 C C . ASP A 1 94 ? -0.827 6.817 26.038 1.00 73.12 94 ASP A C 1
ATOM 761 O O . ASP A 1 94 ? -0.522 6.609 27.212 1.00 73.12 94 ASP A O 1
ATOM 765 N N . ARG A 1 95 ? -0.504 5.945 25.075 1.00 76.12 95 ARG A N 1
ATOM 766 C CA . ARG A 1 95 ? 0.325 4.748 25.290 1.00 76.12 95 ARG A CA 1
ATOM 767 C C . ARG A 1 95 ? 1.772 4.934 24.828 1.00 76.12 95 ARG A C 1
ATOM 769 O O . ARG A 1 95 ? 2.508 3.954 24.760 1.00 76.12 95 ARG A O 1
ATOM 776 N N . GLY A 1 96 ? 2.179 6.169 24.528 1.00 74.50 96 GLY A N 1
ATOM 777 C CA . GLY A 1 96 ? 3.497 6.484 23.976 1.00 74.50 96 GLY A CA 1
ATOM 778 C C . GLY A 1 96 ? 3.624 6.169 22.484 1.00 74.50 96 GLY A C 1
ATOM 779 O O . GLY A 1 96 ? 4.735 5.947 22.008 1.00 74.50 96 GLY A O 1
ATOM 780 N N . GLY A 1 97 ? 2.497 6.093 21.768 1.00 76.88 97 GLY A N 1
ATOM 781 C CA . GLY A 1 97 ? 2.457 5.910 20.320 1.00 76.88 97 GLY A CA 1
ATOM 782 C C . GLY A 1 97 ? 2.729 7.199 19.540 1.00 76.88 97 GLY A C 1
ATOM 783 O O . GLY A 1 97 ? 2.705 8.299 20.089 1.00 76.88 97 GLY A O 1
ATOM 784 N N . ASP A 1 98 ? 2.991 7.039 18.246 1.00 78.50 98 ASP A N 1
ATOM 785 C CA . ASP A 1 98 ? 3.297 8.130 17.321 1.00 78.50 98 ASP A CA 1
ATOM 786 C C . ASP A 1 98 ? 2.009 8.771 16.770 1.00 78.50 98 ASP A C 1
ATOM 788 O O . ASP A 1 98 ? 1.217 8.123 16.082 1.00 78.50 98 ASP A O 1
ATOM 792 N N . GLU A 1 99 ? 1.794 10.054 17.072 1.00 76.06 99 GLU A N 1
ATOM 793 C CA . GLU A 1 99 ? 0.603 10.799 16.657 1.00 76.06 99 GLU A CA 1
ATOM 794 C C . GLU A 1 99 ? 0.483 10.922 15.128 1.00 76.06 99 GLU A C 1
ATOM 796 O O . GLU A 1 99 ? -0.629 10.854 14.595 1.00 76.06 99 GLU A O 1
ATOM 801 N N . GLU A 1 100 ? 1.598 11.067 14.406 1.00 76.50 100 GLU A N 1
ATOM 802 C CA . GLU A 1 100 ? 1.579 11.170 12.941 1.00 76.50 100 GLU A CA 1
ATOM 803 C C . GLU A 1 100 ? 1.101 9.857 12.328 1.00 76.50 100 GLU A C 1
ATOM 805 O O . GLU A 1 100 ? 0.176 9.831 11.512 1.00 76.50 100 GLU A O 1
ATOM 810 N N . ARG A 1 101 ? 1.630 8.740 12.827 1.00 77.00 101 ARG A N 1
ATOM 811 C CA . ARG A 1 101 ? 1.217 7.407 12.391 1.00 77.00 101 ARG A CA 1
ATOM 812 C C . ARG A 1 101 ? -0.251 7.124 12.715 1.00 77.00 101 ARG A C 1
ATOM 814 O O . ARG A 1 101 ? -0.951 6.494 11.922 1.00 77.00 101 ARG A O 1
ATOM 821 N N . PHE A 1 102 ? -0.756 7.614 13.850 1.00 78.00 102 PHE A N 1
ATOM 822 C CA . PHE A 1 102 ? -2.178 7.505 14.185 1.00 78.00 102 PHE A CA 1
ATOM 823 C C . PHE A 1 102 ? -3.062 8.255 13.177 1.00 78.00 102 PHE A C 1
ATOM 825 O O . PHE A 1 102 ? -4.099 7.732 12.753 1.00 78.00 102 PHE A O 1
ATOM 832 N N . LYS A 1 103 ? -2.639 9.455 12.755 1.00 80.81 103 LYS A N 1
ATOM 833 C CA . LYS A 1 103 ? -3.326 10.242 11.719 1.00 80.81 103 LYS A CA 1
ATOM 834 C C . LYS A 1 103 ? -3.320 9.517 10.370 1.00 80.81 103 LYS A C 1
ATOM 836 O O . LYS A 1 103 ? -4.376 9.431 9.747 1.00 80.81 103 LYS A O 1
ATOM 841 N N . GLU A 1 104 ? -2.198 8.922 9.961 1.00 79.69 104 GLU A N 1
ATOM 842 C CA . GLU A 1 104 ? -2.086 8.143 8.712 1.00 79.69 104 GLU A CA 1
ATOM 843 C C . GLU A 1 104 ? -3.013 6.912 8.691 1.00 79.69 104 GLU A C 1
ATOM 845 O O . GLU A 1 104 ? -3.729 6.672 7.711 1.00 79.69 104 GLU A O 1
ATOM 850 N N . ILE A 1 105 ? -3.047 6.148 9.791 1.00 82.56 105 ILE A N 1
ATOM 851 C CA . ILE A 1 105 ? -3.927 4.977 9.954 1.00 82.56 105 ILE A CA 1
ATOM 852 C C . ILE A 1 105 ? -5.396 5.392 9.843 1.00 82.56 105 ILE A C 1
ATOM 854 O O . ILE A 1 105 ? -6.193 4.732 9.171 1.00 82.56 105 ILE A O 1
ATOM 858 N N . LYS A 1 106 ? -5.759 6.500 10.492 1.00 78.88 106 LYS A N 1
ATOM 859 C CA . LYS A 1 106 ? -7.115 7.048 10.459 1.00 78.88 106 LYS A CA 1
ATOM 860 C C . LYS A 1 106 ? -7.510 7.510 9.056 1.00 78.88 106 LYS A C 1
ATOM 862 O O . LYS A 1 106 ? -8.563 7.097 8.579 1.00 78.88 106 LYS A O 1
ATOM 867 N N . ALA A 1 107 ? -6.669 8.308 8.399 1.00 80.00 107 ALA A N 1
ATOM 868 C CA . ALA A 1 107 ? -6.926 8.794 7.045 1.00 80.00 107 ALA A CA 1
ATOM 869 C C . ALA A 1 107 ? -7.130 7.628 6.065 1.00 80.00 107 ALA A C 1
ATOM 871 O O . ALA A 1 107 ? -8.069 7.631 5.272 1.00 80.00 107 ALA A O 1
ATOM 872 N N . SER A 1 108 ? -6.317 6.575 6.188 1.00 84.94 108 SER A N 1
ATOM 873 C CA . SER A 1 108 ? -6.439 5.373 5.356 1.00 84.94 108 SER A CA 1
ATOM 874 C C . SER A 1 108 ? -7.728 4.593 5.613 1.00 84.94 108 SER A C 1
ATOM 876 O O . SER A 1 108 ? -8.358 4.111 4.673 1.00 84.94 108 SER A O 1
ATOM 878 N N . TYR A 1 109 ? -8.156 4.486 6.874 1.00 84.06 109 TYR A N 1
ATOM 879 C CA . TYR A 1 109 ? -9.425 3.846 7.215 1.00 84.06 109 TYR A CA 1
ATOM 880 C C . TYR A 1 109 ? -10.628 4.621 6.663 1.00 84.06 109 TYR A C 1
ATOM 882 O O . TYR A 1 109 ? -11.539 4.023 6.092 1.00 84.06 109 TYR A O 1
ATOM 890 N N . GLU A 1 110 ? -10.634 5.947 6.797 1.00 82.25 110 GLU A N 1
ATOM 891 C CA . GLU A 1 110 ? -11.707 6.797 6.272 1.00 82.25 110 GLU A CA 1
ATOM 892 C C . GLU A 1 110 ? -11.770 6.730 4.740 1.00 82.25 110 GLU A C 1
ATOM 894 O O . GLU A 1 110 ? -12.852 6.528 4.185 1.00 82.25 110 GLU A O 1
ATOM 899 N N . PHE A 1 111 ? -10.614 6.787 4.069 1.00 81.75 111 PHE A N 1
ATOM 900 C CA . PHE A 1 111 ? -10.512 6.651 2.616 1.00 81.75 111 PHE A CA 1
ATOM 901 C C . PHE A 1 111 ? -11.121 5.333 2.118 1.00 81.75 111 PHE A C 1
ATOM 903 O 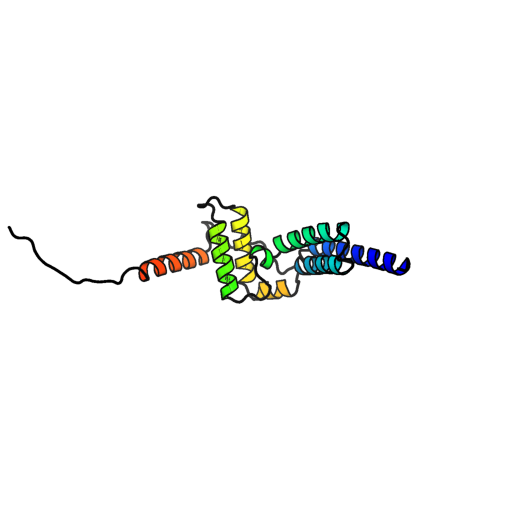O . PHE A 1 111 ? -11.959 5.330 1.219 1.00 81.75 111 PHE A O 1
ATOM 910 N N . LEU A 1 112 ? -10.726 4.207 2.722 1.00 83.69 112 LEU A N 1
ATOM 911 C CA . LEU A 1 112 ? -11.151 2.869 2.298 1.00 83.69 112 LEU A CA 1
ATOM 912 C C . LEU A 1 112 ? -12.582 2.505 2.733 1.00 83.69 112 LEU A C 1
ATOM 914 O O . LEU A 1 112 ? -13.135 1.522 2.237 1.00 83.69 112 LEU A O 1
ATOM 918 N N . THR A 1 113 ? -13.184 3.274 3.646 1.00 81.81 113 THR A N 1
ATOM 919 C CA . THR A 1 113 ? -14.585 3.092 4.060 1.00 81.81 113 THR A CA 1
ATOM 920 C C . THR A 1 113 ? -15.566 3.621 3.006 1.00 81.81 113 THR A C 1
ATOM 922 O O . THR A 1 113 ? -16.658 3.070 2.867 1.00 81.81 113 THR A O 1
ATOM 925 N N . ASP A 1 114 ? -15.200 4.668 2.257 1.00 80.44 114 ASP A N 1
ATOM 926 C CA . ASP A 1 114 ? -16.000 5.170 1.135 1.00 80.44 114 ASP A CA 1
ATOM 927 C C . ASP A 1 114 ? -15.834 4.227 -0.065 1.00 80.44 114 ASP A C 1
ATOM 929 O O . ASP A 1 114 ? -14.806 4.220 -0.741 1.00 80.44 114 ASP A O 1
ATOM 933 N N . GLU A 1 115 ? -16.862 3.418 -0.329 1.00 79.88 115 GLU A N 1
ATOM 934 C CA . GLU A 1 115 ? -16.861 2.414 -1.396 1.00 79.88 115 GLU A CA 1
ATOM 935 C C . GLU A 1 115 ? -16.547 3.020 -2.768 1.00 79.88 115 GLU A C 1
ATOM 937 O O . GLU A 1 115 ? -15.766 2.446 -3.523 1.00 79.88 115 GLU A O 1
ATOM 942 N N . ARG A 1 116 ? -17.043 4.230 -3.055 1.00 79.81 116 ARG A N 1
ATOM 943 C CA . ARG A 1 116 ? -16.785 4.911 -4.329 1.00 79.81 116 ARG A CA 1
ATOM 944 C C . ARG A 1 116 ? -15.324 5.344 -4.448 1.00 79.81 116 ARG A C 1
ATOM 946 O O . ARG A 1 116 ? -14.743 5.248 -5.529 1.00 79.81 116 ARG A O 1
ATOM 953 N N . ARG A 1 117 ? -14.723 5.848 -3.364 1.00 78.94 117 ARG A N 1
ATOM 954 C CA . ARG A 1 117 ? -13.290 6.207 -3.347 1.00 78.94 117 ARG A CA 1
ATOM 955 C C . ARG A 1 117 ? -12.419 4.966 -3.452 1.00 78.94 117 ARG A C 1
ATOM 957 O O . ARG A 1 117 ? -11.502 4.949 -4.269 1.00 78.94 117 ARG A O 1
ATOM 964 N N . ARG A 1 118 ? -12.755 3.919 -2.695 1.00 82.75 118 ARG A N 1
ATOM 965 C CA . ARG A 1 118 ? -12.075 2.624 -2.731 1.00 82.75 118 ARG A CA 1
ATOM 966 C C . ARG A 1 118 ? -12.086 2.027 -4.135 1.00 82.75 118 ARG A C 1
ATOM 968 O O . ARG A 1 118 ? -11.034 1.657 -4.636 1.00 82.75 118 ARG A O 1
ATOM 975 N N . GLU A 1 119 ? -13.239 1.999 -4.799 1.00 81.62 119 GLU A N 1
ATOM 976 C CA . GLU A 1 119 ? -13.360 1.478 -6.164 1.00 81.62 119 GLU A CA 1
ATOM 977 C C . GLU A 1 119 ? -12.497 2.253 -7.164 1.00 81.62 119 GLU A C 1
ATOM 979 O O . GLU A 1 119 ? -11.773 1.644 -7.949 1.00 81.62 119 GLU A O 1
ATOM 984 N N . ARG A 1 120 ? -12.522 3.593 -7.123 1.00 80.25 120 ARG A N 1
ATOM 985 C CA . ARG A 1 120 ? -11.674 4.429 -7.993 1.00 80.25 120 ARG A CA 1
ATOM 986 C C . ARG A 1 120 ? -10.185 4.214 -7.721 1.00 80.25 120 ARG A C 1
ATOM 988 O O . ARG A 1 120 ? -9.393 4.105 -8.656 1.00 80.25 120 ARG A O 1
ATOM 995 N N . TYR A 1 121 ? -9.814 4.105 -6.450 1.00 80.38 121 TYR A N 1
ATOM 996 C CA . TYR A 1 121 ? -8.448 3.812 -6.026 1.00 80.38 121 TYR A CA 1
ATOM 997 C C . TYR A 1 121 ? -7.977 2.437 -6.508 1.00 80.38 121 TYR A C 1
ATOM 999 O O . TYR A 1 121 ? -6.877 2.301 -7.046 1.00 80.38 121 TYR A O 1
ATOM 1007 N N . ASP A 1 122 ? -8.831 1.420 -6.398 1.00 81.06 122 ASP A N 1
ATOM 1008 C CA . ASP A 1 122 ? -8.547 0.071 -6.884 1.00 81.06 122 ASP A CA 1
ATOM 1009 C C . ASP A 1 122 ? -8.456 0.012 -8.416 1.00 81.06 122 ASP A C 1
ATOM 1011 O O . ASP A 1 122 ? -7.663 -0.760 -8.957 1.00 81.06 122 ASP A O 1
ATOM 1015 N N . GLN A 1 123 ? -9.186 0.881 -9.124 1.00 80.88 123 GLN A N 1
ATOM 1016 C CA . GLN A 1 123 ? -9.068 1.073 -10.574 1.00 80.88 123 GLN A CA 1
ATOM 1017 C C . GLN A 1 123 ? -7.798 1.843 -10.992 1.00 80.88 123 GLN A C 1
ATOM 1019 O O . GLN A 1 123 ? -7.505 1.941 -12.186 1.00 80.88 123 GLN A O 1
ATOM 1024 N N . GLY A 1 124 ? -7.006 2.355 -10.041 1.00 71.12 124 GLY A N 1
ATOM 1025 C CA . GLY A 1 124 ? -5.766 3.088 -10.315 1.00 71.12 124 GLY A CA 1
ATOM 1026 C C . GLY A 1 124 ? -5.989 4.505 -10.851 1.00 71.12 124 GLY A C 1
ATOM 1027 O O . GLY A 1 124 ? -5.127 5.033 -11.571 1.00 71.12 124 GLY A O 1
ATOM 1028 N N . ASP A 1 125 ? -7.142 5.095 -10.528 1.00 71.56 125 ASP A N 1
ATOM 1029 C CA . ASP A 1 125 ? -7.460 6.493 -10.796 1.00 71.56 125 ASP A CA 1
ATOM 1030 C C . ASP A 1 125 ? -6.613 7.389 -9.876 1.00 71.56 125 ASP A C 1
ATOM 1032 O O . ASP A 1 125 ? -6.730 7.327 -8.653 1.00 71.56 125 ASP A O 1
ATOM 1036 N N . SER A 1 126 ? -5.726 8.201 -10.461 1.00 59.47 126 SER A N 1
ATOM 1037 C CA . SER A 1 126 ? -4.850 9.115 -9.709 1.00 59.47 126 SER A CA 1
ATOM 1038 C C . SER A 1 126 ? -5.625 10.230 -9.012 1.00 59.47 126 SER A C 1
ATOM 1040 O O . SER A 1 126 ? -5.132 10.799 -8.047 1.00 59.47 126 SER A O 1
ATOM 1042 N N . ASP A 1 127 ? -6.853 10.500 -9.458 1.00 59.94 127 ASP A N 1
ATOM 1043 C CA . ASP A 1 127 ? -7.716 11.532 -8.889 1.00 59.94 127 ASP A CA 1
ATOM 1044 C C . ASP A 1 127 ? -8.641 10.944 -7.804 1.00 59.94 127 ASP A C 1
ATOM 1046 O O . ASP A 1 127 ? -9.620 11.574 -7.381 1.00 59.94 127 ASP A O 1
ATOM 1050 N N . ALA A 1 128 ? -8.401 9.692 -7.389 1.00 60.19 128 ALA A N 1
ATOM 1051 C CA . ALA A 1 128 ? -9.126 9.043 -6.301 1.00 60.19 128 ALA A CA 1
ATOM 1052 C C . ALA A 1 128 ? -8.884 9.735 -4.951 1.00 60.19 128 ALA A C 1
ATOM 1054 O O . ALA A 1 128 ? -9.775 9.700 -4.103 1.00 60.19 128 ALA A O 1
ATOM 1055 N N . GLU A 1 129 ? -7.736 10.403 -4.786 1.00 60.19 129 GLU A N 1
ATOM 1056 C CA . GLU A 1 129 ? -7.355 11.101 -3.551 1.00 60.19 129 GLU A CA 1
ATOM 1057 C C . GLU A 1 129 ? -8.270 12.297 -3.219 1.00 60.19 129 GLU A C 1
ATOM 1059 O O . GLU A 1 129 ? -8.493 12.552 -2.039 1.00 60.19 129 GLU A O 1
ATOM 1064 N N . GLY A 1 130 ? -8.938 12.912 -4.212 1.00 50.19 130 GLY A N 1
ATOM 1065 C CA . GLY A 1 130 ? -9.946 13.968 -4.003 1.00 50.19 130 GLY A CA 1
ATOM 1066 C C . GLY A 1 130 ? -9.411 15.236 -3.306 1.00 50.19 130 GLY A C 1
ATOM 1067 O O . GLY A 1 130 ? -8.258 15.267 -2.896 1.00 50.19 130 GLY A O 1
ATOM 1068 N N . PRO A 1 131 ? -10.208 16.319 -3.207 1.00 43.69 131 PRO A N 1
ATOM 1069 C CA . PRO A 1 131 ? -9.773 17.537 -2.526 1.00 43.69 131 PRO A CA 1
ATOM 1070 C C . PRO A 1 131 ? -9.546 17.292 -1.028 1.00 43.69 131 PRO A C 1
ATOM 1072 O O . PRO A 1 131 ? -10.248 16.494 -0.401 1.00 43.69 131 PRO A O 1
ATOM 1075 N N . ASP A 1 132 ? -8.546 17.999 -0.511 1.00 48.25 132 ASP A N 1
ATOM 1076 C CA . ASP A 1 132 ? -7.865 17.806 0.765 1.00 48.25 132 ASP A CA 1
ATOM 1077 C C . ASP A 1 132 ? -8.801 17.630 1.976 1.00 48.25 132 ASP A C 1
ATOM 1079 O O . ASP A 1 132 ? -9.832 18.285 2.125 1.00 48.25 132 ASP A O 1
ATOM 1083 N N . TYR A 1 133 ? -8.396 16.743 2.887 1.00 47.47 133 TYR A N 1
ATOM 1084 C CA . TYR A 1 133 ? -9.111 16.337 4.106 1.00 47.47 133 TYR A CA 1
ATOM 1085 C C . TYR A 1 133 ? -9.268 17.442 5.175 1.00 47.47 133 TYR A C 1
ATOM 1087 O O . TYR A 1 133 ? -9.734 17.155 6.279 1.00 47.47 133 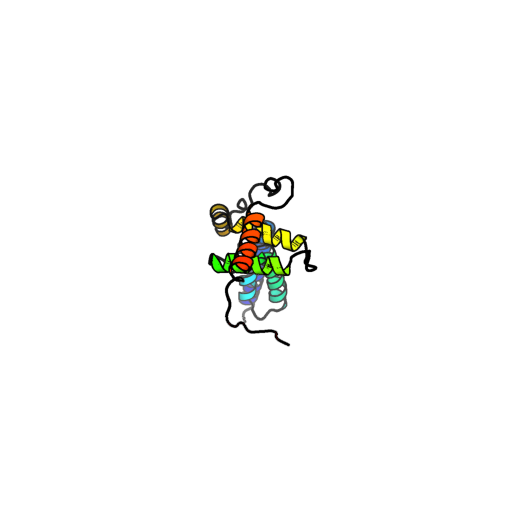TYR A O 1
ATOM 1095 N N . GLU A 1 134 ? -8.901 18.693 4.886 1.00 46.12 134 GLU A N 1
ATOM 1096 C CA . GLU A 1 134 ? -8.949 19.802 5.852 1.00 46.12 134 GLU A CA 1
ATOM 1097 C C . GLU A 1 134 ? -10.382 20.210 6.250 1.00 46.12 134 GLU A C 1
ATOM 1099 O O . GLU A 1 134 ? -10.579 20.709 7.355 1.00 46.12 134 GLU A O 1
ATOM 1104 N N . ASP A 1 135 ? -11.402 19.892 5.444 1.0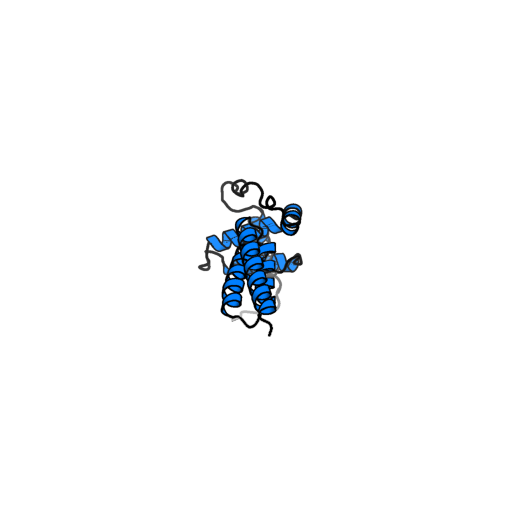0 43.41 135 ASP A N 1
ATOM 1105 C CA . ASP A 1 135 ? -12.801 20.293 5.694 1.00 43.41 135 ASP A CA 1
ATOM 1106 C C . ASP A 1 135 ? -13.636 19.300 6.536 1.00 43.41 135 ASP A C 1
ATOM 1108 O O . ASP A 1 135 ? -14.794 19.576 6.860 1.00 43.41 135 ASP A O 1
ATOM 1112 N N . LEU A 1 136 ? -13.092 18.136 6.923 1.00 45.75 136 LEU A N 1
ATOM 1113 C CA . LEU A 1 136 ? -13.832 17.122 7.706 1.00 45.75 136 LEU A CA 1
ATOM 1114 C C . LEU A 1 136 ? -13.616 17.214 9.229 1.00 45.75 136 LEU A C 1
ATOM 1116 O O . LEU A 1 136 ? -14.181 16.423 9.993 1.00 45.75 136 LEU A O 1
ATOM 1120 N N . PHE A 1 137 ? -12.812 18.177 9.681 1.00 46.00 137 PHE A N 1
ATOM 1121 C CA . PHE A 1 137 ? -12.551 18.439 11.092 1.00 46.00 137 PHE A CA 1
ATOM 1122 C C . PHE A 1 137 ? -13.498 19.535 11.593 1.00 46.00 137 PHE A C 1
ATOM 1124 O O . PHE A 1 137 ? -13.228 20.727 11.482 1.00 46.00 137 PHE A O 1
ATOM 1131 N N . GLY A 1 138 ? -14.628 19.130 12.181 1.00 44.22 138 GLY A N 1
ATOM 1132 C CA . GLY A 1 138 ? -15.396 20.022 13.052 1.00 44.22 138 GLY A CA 1
ATOM 1133 C C . GLY A 1 138 ? -14.509 20.576 14.176 1.00 44.22 138 GLY A C 1
ATOM 1134 O O . GLY A 1 138 ? -13.513 19.947 14.531 1.00 44.22 138 GLY A O 1
ATOM 1135 N N . ALA A 1 139 ? -14.897 21.732 14.722 1.00 42.50 139 ALA A N 1
ATOM 1136 C CA . ALA 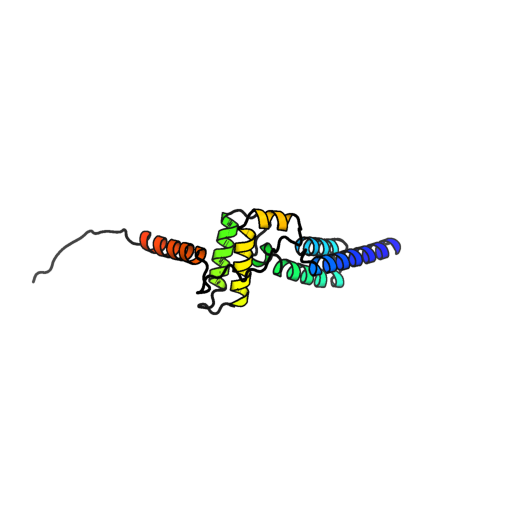A 1 139 ? -14.118 22.672 15.547 1.00 42.50 139 ALA A CA 1
ATOM 1137 C C . ALA A 1 139 ? -13.287 22.124 16.738 1.00 42.50 139 ALA A C 1
ATOM 1139 O O . ALA A 1 139 ? -12.521 22.888 17.314 1.00 42.50 139 ALA A O 1
ATOM 1140 N N . ASP A 1 140 ? -13.367 20.828 17.056 1.00 42.97 140 ASP A N 1
ATOM 1141 C CA . ASP A 1 140 ? -12.635 20.159 18.140 1.00 42.97 140 ASP A CA 1
ATOM 1142 C C . ASP A 1 140 ? -11.754 18.970 17.671 1.00 42.97 140 ASP A C 1
ATOM 1144 O O . ASP A 1 140 ? -11.238 18.210 18.488 1.00 42.97 140 ASP A O 1
ATOM 1148 N N . GLY A 1 141 ? -11.572 18.758 16.360 1.00 45.84 141 GLY A N 1
ATOM 1149 C CA . GLY A 1 141 ? -10.574 17.820 15.811 1.00 45.84 141 GLY A CA 1
ATOM 1150 C C . GLY A 1 141 ? -10.886 16.314 15.925 1.00 45.84 141 GLY A C 1
ATOM 1151 O O . GLY A 1 141 ? -10.119 15.487 15.420 1.00 45.84 141 GLY A O 1
ATOM 1152 N N . ILE A 1 142 ? -12.015 15.921 16.528 1.00 51.25 142 ILE A N 1
ATOM 1153 C CA . ILE A 1 142 ? -12.4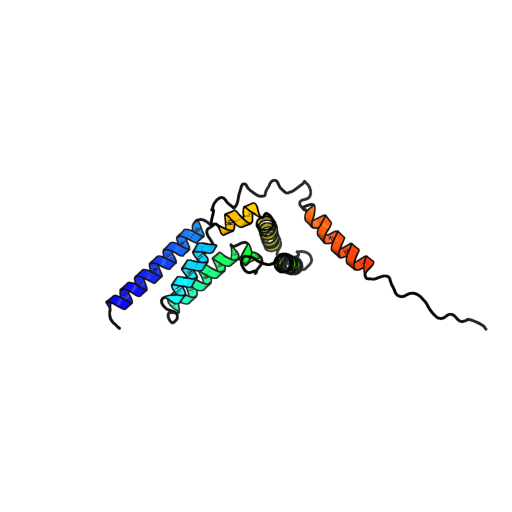31 14.513 16.678 1.00 51.25 142 ILE A CA 1
ATOM 1154 C C . ILE A 1 142 ? -13.677 14.227 15.818 1.00 51.25 142 ILE A C 1
ATOM 1156 O O . ILE A 1 142 ? -14.731 14.811 16.065 1.00 51.25 142 ILE A O 1
ATOM 1160 N N . PRO A 1 143 ? -13.623 13.303 14.834 1.00 49.31 143 PRO A N 1
ATOM 1161 C CA . PRO A 1 143 ? -14.790 12.968 14.021 1.00 49.31 143 PRO A CA 1
ATOM 1162 C C . PRO A 1 143 ? -15.891 12.289 14.839 1.00 49.31 143 PRO A C 1
ATOM 1164 O O . PRO A 1 143 ? -15.631 11.391 15.639 1.00 49.31 143 PRO A O 1
ATOM 1167 N N . PHE A 1 144 ? -17.147 12.637 14.561 1.00 44.22 144 PHE A N 1
ATOM 1168 C CA . PHE A 1 144 ? -18.353 12.089 15.202 1.00 44.22 144 PHE A CA 1
ATOM 1169 C C . PHE A 1 144 ? -18.427 10.544 15.190 1.00 44.22 144 PHE A C 1
ATOM 1171 O O . PHE A 1 144 ? -18.968 9.925 16.107 1.00 44.22 144 PHE A O 1
ATOM 1178 N N . PHE A 1 145 ? -17.818 9.895 14.191 1.00 41.50 145 PHE A N 1
ATOM 1179 C CA . PHE A 1 145 ? -17.708 8.435 14.117 1.00 41.50 145 PHE A CA 1
ATOM 1180 C C . PHE A 1 145 ? -16.841 7.835 15.245 1.00 41.50 145 PHE A C 1
ATOM 1182 O O . PHE A 1 145 ? -17.178 6.778 15.782 1.00 41.50 145 PHE A O 1
ATOM 1189 N N . PHE A 1 146 ? -15.781 8.533 15.675 1.00 42.78 146 PHE A N 1
ATOM 1190 C CA . PHE A 1 146 ? -14.942 8.118 16.809 1.00 42.78 146 PHE A CA 1
ATOM 1191 C C . PHE A 1 146 ? -15.699 8.185 18.134 1.00 42.78 146 PHE A C 1
ATOM 1193 O O . PHE A 1 146 ? -15.582 7.270 18.947 1.00 42.78 146 PHE A O 1
ATOM 1200 N N . PHE A 1 147 ? -16.525 9.216 18.324 1.00 43.44 147 PHE A N 1
ATOM 1201 C CA . PHE A 1 147 ? -17.395 9.337 19.495 1.00 43.44 147 PHE A CA 1
ATOM 1202 C C . PHE A 1 147 ? -18.346 8.134 19.610 1.00 43.44 147 PHE A C 1
ATOM 1204 O O . PHE A 1 147 ? -18.462 7.535 20.677 1.00 43.44 147 PHE A O 1
ATOM 1211 N N . PHE A 1 148 ? -18.954 7.705 18.499 1.00 41.44 148 PHE A N 1
ATOM 1212 C CA . PHE A 1 148 ? -19.889 6.575 18.485 1.00 41.44 148 PHE A CA 1
ATOM 1213 C C . PHE A 1 148 ? -19.201 5.212 18.692 1.00 41.44 148 PHE A C 1
ATOM 1215 O O . PHE A 1 148 ? -19.739 4.339 19.376 1.00 41.44 148 PHE A O 1
ATOM 1222 N N . PHE A 1 149 ? -17.996 5.018 18.144 1.00 41.34 149 PHE A N 1
ATOM 1223 C CA . PHE A 1 149 ? -17.264 3.750 18.242 1.00 41.34 149 PHE A CA 1
ATOM 1224 C C . PHE A 1 149 ? -16.638 3.531 19.632 1.00 41.34 149 PHE A C 1
ATOM 1226 O O . PHE A 1 149 ? -16.728 2.428 20.174 1.00 41.34 149 PHE A O 1
ATOM 1233 N N . PHE A 1 150 ? -16.083 4.582 20.252 1.00 49.56 150 PHE A N 1
ATOM 1234 C CA . PHE A 1 150 ? -15.554 4.519 21.622 1.00 49.56 150 PHE A CA 1
ATOM 1235 C C . PHE A 1 150 ? -16.666 4.416 22.680 1.00 49.56 150 PHE A C 1
ATOM 1237 O O . PHE A 1 150 ? -16.524 3.625 23.617 1.00 49.56 150 PHE A O 1
ATOM 1244 N N . LEU A 1 151 ? -17.803 5.120 22.526 1.00 47.34 151 LEU A N 1
ATOM 1245 C CA . LEU A 1 151 ? -18.946 4.935 23.434 1.00 47.34 151 LEU A CA 1
ATOM 1246 C C . LEU A 1 151 ? -19.529 3.524 23.344 1.00 47.34 151 LEU A C 1
ATOM 1248 O O . LEU A 1 151 ? -19.893 2.964 24.371 1.00 47.34 151 LEU A O 1
ATOM 1252 N N . ASN A 1 152 ? -19.621 2.934 22.151 1.00 48.66 152 ASN A N 1
ATOM 1253 C CA . ASN A 1 152 ? -20.208 1.604 21.998 1.00 48.66 152 ASN A CA 1
ATOM 1254 C C . ASN A 1 152 ? -19.344 0.505 22.657 1.00 48.66 152 ASN A C 1
ATOM 1256 O O . ASN A 1 152 ? -19.889 -0.418 23.257 1.00 48.66 152 ASN A O 1
ATOM 1260 N N . ASP A 1 153 ? -18.009 0.607 22.627 1.00 57.50 153 ASP A N 1
ATOM 1261 C CA . ASP A 1 153 ? -17.108 -0.335 23.329 1.00 57.50 153 ASP A CA 1
ATOM 1262 C C . ASP A 1 153 ? -17.119 -0.105 24.864 1.00 57.50 153 ASP A C 1
ATOM 1264 O O . ASP A 1 153 ? -17.089 -1.060 25.649 1.00 57.50 153 ASP A O 1
ATOM 1268 N N . LEU A 1 154 ? -17.269 1.147 25.322 1.00 56.09 154 LEU A N 1
ATOM 1269 C CA . LEU A 1 154 ? -17.445 1.488 26.743 1.00 56.09 154 LEU A CA 1
ATOM 1270 C C . LEU A 1 154 ? -18.813 1.028 27.293 1.00 56.09 154 LEU A C 1
ATOM 1272 O O . LEU A 1 154 ? -18.897 0.487 28.393 1.00 56.09 154 LEU A O 1
ATOM 1276 N N . LEU A 1 155 ? -19.889 1.163 26.518 1.00 46.88 155 LEU A N 1
ATOM 1277 C CA . LEU A 1 155 ? -21.234 0.729 26.907 1.00 46.88 155 LEU A CA 1
ATOM 1278 C C . LEU A 1 155 ? -21.372 -0.806 26.868 1.00 46.88 155 LEU A C 1
ATOM 1280 O O . LEU A 1 155 ? -22.025 -1.394 27.733 1.00 46.88 155 LEU A O 1
ATOM 1284 N N . ASN A 1 156 ? -20.707 -1.479 25.919 1.00 58.41 156 ASN A N 1
ATOM 1285 C CA . ASN A 1 156 ? -20.657 -2.946 25.850 1.00 58.41 156 ASN A CA 1
ATOM 1286 C C . ASN A 1 156 ? -19.811 -3.572 26.970 1.00 58.41 156 ASN A C 1
ATOM 1288 O O . ASN A 1 156 ? -20.141 -4.657 27.454 1.00 58.41 156 ASN A O 1
ATOM 1292 N N . SER A 1 157 ? -18.753 -2.897 27.432 1.00 56.69 157 SER A N 1
ATOM 1293 C CA . SER A 1 157 ? -17.990 -3.343 28.610 1.00 56.69 157 SER A CA 1
ATOM 1294 C C . SER A 1 157 ? -18.748 -3.121 29.927 1.00 56.69 157 SER A C 1
ATOM 1296 O O . SER A 1 157 ? -18.618 -3.934 30.841 1.00 56.69 157 SER A O 1
ATOM 1298 N N . TYR A 1 158 ? -19.621 -2.110 30.005 1.00 49.16 158 TYR A N 1
ATOM 1299 C CA . TYR A 1 158 ? -20.491 -1.882 31.167 1.00 49.16 158 TYR A CA 1
ATOM 1300 C C . TYR A 1 158 ? -21.691 -2.848 31.225 1.00 49.16 158 TYR A C 1
ATOM 1302 O O . TYR A 1 158 ? -22.099 -3.292 32.298 1.00 49.16 158 TYR A O 1
ATOM 1310 N N . THR A 1 159 ? -22.241 -3.238 30.072 1.00 53.09 159 THR A N 1
ATOM 1311 C CA . THR A 1 159 ? -23.391 -4.162 29.983 1.00 53.09 159 THR A CA 1
ATOM 1312 C C . THR A 1 159 ? -23.005 -5.643 30.060 1.00 53.09 159 THR A C 1
ATOM 1314 O O . THR A 1 159 ? -23.848 -6.476 30.392 1.00 53.09 159 THR A O 1
ATOM 1317 N N . ARG A 1 160 ? -21.724 -5.994 29.863 1.00 51.06 160 ARG A N 1
ATOM 1318 C CA . ARG A 1 160 ? -21.181 -7.355 30.053 1.00 51.06 160 ARG A CA 1
ATOM 1319 C C . ARG A 1 160 ? -20.415 -7.518 31.382 1.00 51.06 160 ARG A C 1
ATOM 1321 O O . ARG A 1 160 ? -19.505 -8.333 31.479 1.00 51.06 160 ARG A O 1
ATOM 1328 N N . GLY A 1 161 ? -20.773 -6.747 32.412 1.00 47.78 161 GLY A N 1
ATOM 1329 C CA . GLY A 1 161 ? -20.132 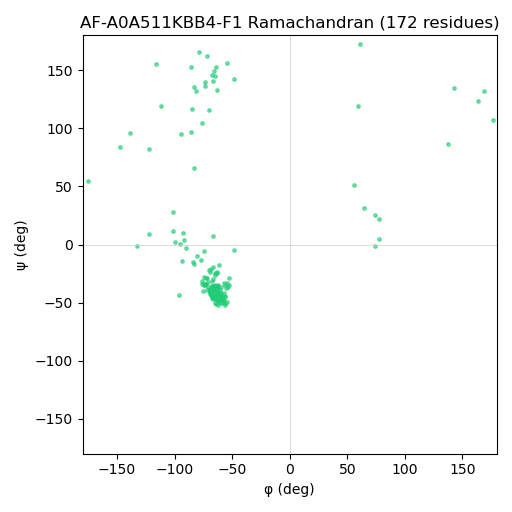-6.803 33.736 1.00 47.78 161 GLY A CA 1
ATOM 1330 C C . GLY A 1 161 ? -21.080 -6.867 34.940 1.00 47.78 161 GLY A C 1
ATOM 1331 O O . GLY A 1 161 ? -20.608 -6.960 36.069 1.00 47.78 161 GLY A O 1
ATOM 1332 N N . GLY A 1 162 ? -22.402 -6.841 34.742 1.00 47.25 162 GLY A N 1
ATOM 1333 C CA . GLY A 1 162 ? -23.384 -6.778 35.831 1.00 47.25 162 GLY A CA 1
ATOM 1334 C C . GLY A 1 162 ? -24.361 -7.949 35.817 1.00 47.25 162 GLY A C 1
ATOM 1335 O O . GLY A 1 162 ? -25.467 -7.814 35.309 1.00 47.25 162 GLY A O 1
ATOM 1336 N N . GLY A 1 163 ? -23.977 -9.107 36.365 1.00 46.72 163 GLY A N 1
ATOM 1337 C CA . GLY A 1 163 ? -24.874 -10.267 36.338 1.00 46.72 163 GLY A CA 1
ATOM 1338 C C . GLY A 1 163 ? -24.421 -11.529 37.068 1.00 46.72 163 GLY A C 1
ATOM 1339 O O . GLY A 1 163 ? -24.438 -12.600 36.474 1.00 46.72 163 GLY A O 1
ATOM 1340 N N . ARG A 1 164 ? -24.081 -11.448 38.362 1.00 38.50 164 ARG A N 1
ATOM 1341 C CA . ARG A 1 164 ? -24.280 -12.579 39.293 1.00 38.50 164 ARG A CA 1
ATOM 1342 C C . ARG A 1 164 ? -24.792 -12.073 40.636 1.00 38.50 164 ARG A C 1
ATOM 1344 O O . ARG A 1 164 ? -24.038 -11.631 41.496 1.00 38.50 164 ARG A O 1
ATOM 1351 N N . GLY A 1 165 ? -26.112 -12.131 40.782 1.00 40.09 165 GLY A N 1
ATOM 1352 C CA . GLY A 1 165 ? -26.799 -11.941 42.048 1.00 40.09 165 GLY A CA 1
ATOM 1353 C C . GLY A 1 165 ? -26.645 -13.148 42.979 1.00 40.09 165 GLY A C 1
ATOM 1354 O O . GLY A 1 165 ? -26.792 -14.289 42.560 1.00 40.09 165 GLY A O 1
ATOM 1355 N N . ARG A 1 166 ? -26.389 -12.822 44.250 1.00 42.00 166 ARG A N 1
ATOM 1356 C CA . ARG A 1 166 ? -27.153 -13.217 45.449 1.00 42.00 166 ARG A CA 1
ATOM 1357 C C . ARG A 1 166 ? -27.331 -14.715 45.774 1.00 42.00 166 ARG A C 1
ATOM 1359 O O . ARG A 1 166 ? -28.092 -15.421 45.126 1.00 42.00 166 ARG A O 1
ATOM 1366 N N . GLY A 1 167 ? -26.818 -15.107 46.945 1.00 36.38 167 GLY A N 1
ATOM 1367 C CA . GLY A 1 167 ? -27.361 -16.217 47.735 1.00 36.38 167 GLY A CA 1
ATOM 1368 C C . GLY A 1 167 ? -26.550 -16.537 48.997 1.00 36.38 167 GLY A C 1
ATOM 1369 O O . GLY A 1 167 ? -25.487 -17.129 48.886 1.00 36.38 167 GLY A O 1
ATOM 1370 N N . GLY A 1 168 ? -27.070 -16.196 50.187 1.00 35.38 168 GLY A N 1
ATOM 1371 C CA . GLY A 1 168 ? -26.644 -16.817 51.455 1.00 35.38 168 GLY A CA 1
ATOM 1372 C C . GLY A 1 168 ? -26.442 -15.868 52.639 1.00 35.38 168 GLY A C 1
ATOM 1373 O O . GLY A 1 168 ? -25.334 -15.424 52.899 1.00 35.38 168 GLY A O 1
ATOM 1374 N N . ALA A 1 169 ? -27.516 -15.583 53.376 1.00 45.62 169 ALA A N 1
ATOM 1375 C CA . ALA A 1 169 ? -27.510 -14.856 54.646 1.00 45.62 169 ALA A CA 1
ATOM 1376 C C . ALA A 1 169 ? -27.241 -15.770 55.861 1.00 45.62 169 ALA A C 1
ATOM 1378 O O . ALA A 1 169 ? -27.653 -16.929 55.831 1.00 45.62 169 ALA A O 1
ATOM 1379 N N . ARG A 1 170 ? -26.673 -15.185 56.935 1.00 42.41 170 ARG A N 1
ATOM 1380 C CA . ARG A 1 170 ? -26.794 -15.465 58.400 1.00 42.41 170 ARG A CA 1
ATOM 1381 C C . ARG A 1 170 ? -25.423 -15.249 59.061 1.00 42.41 170 ARG A C 1
ATOM 1383 O O . ARG A 1 170 ? -24.433 -15.718 58.535 1.00 42.41 170 ARG A O 1
ATOM 1390 N N . GLY A 1 171 ? -25.251 -14.588 60.198 1.00 41.59 171 GLY A N 1
ATOM 1391 C CA . GLY A 1 171 ? -26.158 -14.023 61.190 1.00 41.59 171 GLY A CA 1
ATOM 1392 C C . GLY A 1 171 ? -25.313 -13.762 62.444 1.00 41.59 171 GLY A C 1
ATOM 1393 O O . GLY A 1 171 ? -24.642 -14.665 62.926 1.00 41.59 171 GLY A O 1
ATOM 1394 N N . HIS A 1 172 ? -25.308 -12.519 62.913 1.00 41.78 172 HIS A N 1
ATOM 1395 C CA . HIS A 1 172 ? -24.624 -12.045 64.117 1.00 41.78 172 HIS A CA 1
ATOM 1396 C C . HIS A 1 172 ? -25.498 -12.335 65.349 1.00 41.78 172 HIS A C 1
ATOM 1398 O O . HIS A 1 172 ? -26.702 -12.090 65.274 1.00 41.78 172 HIS A O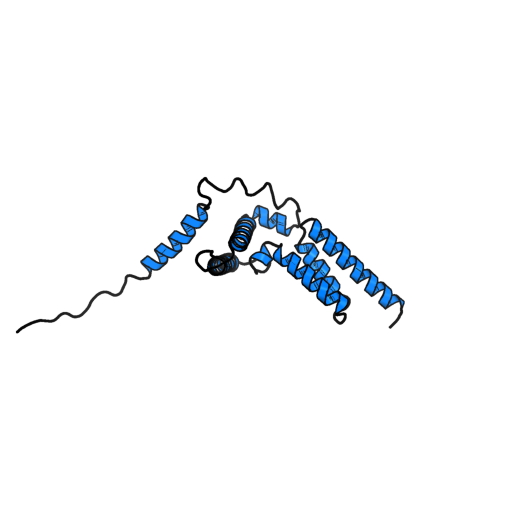 1
ATOM 1404 N N . LYS A 1 173 ? -24.900 -12.853 66.431 1.00 49.16 173 LYS A N 1
ATOM 1405 C CA . LYS A 1 173 ? -25.348 -12.938 67.849 1.00 49.16 173 LYS A CA 1
ATOM 1406 C C . LYS A 1 173 ? -24.354 -13.892 68.537 1.00 49.16 173 LYS A C 1
ATOM 1408 O O . LYS A 1 173 ? -24.087 -14.937 67.959 1.00 49.16 173 LYS A O 1
ATOM 1413 N N . SER A 1 174 ? -23.750 -13.656 69.690 1.00 50.81 174 SER A N 1
ATOM 1414 C CA . SER A 1 174 ? -23.730 -12.582 70.684 1.00 50.81 174 SER A CA 1
ATOM 1415 C C . SER A 1 174 ? -22.400 -12.727 71.424 1.00 50.81 174 SER A C 1
ATOM 1417 O O . SER A 1 174 ? -21.888 -13.870 71.435 1.00 50.81 174 SER A O 1
#

Organism: Rhodotorula toruloides (NCBI:txid5286)

Foldseek 3Di:
DDPVLVVVLVVLLVVLQVQLVVCVVLLVLVSNLVSLVVSCVSPVPDPVSVVVSVVSNLVSLCSQLCSLLPHDPPDDPVSLVVSLVVQLVVQPVVVVHDPVSNVSNVVSSVQCVPVVLVVCVVVSPSCSSDPDPPPQQDPPRDHPVVVVVVVVVVVVVVVVPDDDDDDDDDDDDD

Secondary structure (DSSP, 8-state):
--HHHHHHHHHHHHHHHHHHHHHHHTT-HHHHHHHHHHHHHH-TT-HHHHHHHHHHHHHHHHHSHHHHHT--SS--HHHHHHHHHHHHHHS-GGGT--HHHHHHHHHHHHHHHSHHHHHHHHTT-GGGG-S-GGGG--TTS--HHHHHHHHHHHHHHHHTS-------------